Protein AF-A0A831K1B7-F1 (afdb_monomer_lite)

pLDDT: mean 82.22, std 14.45, range [47.31, 94.69]

Secondary structure (DSSP, 8-state):
-EEEEEEEEE-----SS-TTS-PPPEEEEEEEEEEGGGTBTTB-HHHHHHHHHHSEEEE--HHHHHHHH---SSSEEEEEEE-

Radius of gyration: 13.99 Å; chains: 1; bounding box: 25×26×41 Å

Sequence (83 aa):
MRVKVFLCIEREVETLVPRHHLAPLAICREVKEVELRDLEGKIPSAIIEKLIQYNSAIIKDPMAIKELTGYDKGAAYVKLIKV

Structure (mmCIF, N/CA/C/O backbone):
data_AF-A0A831K1B7-F1
#
_entry.id   AF-A0A831K1B7-F1
#
loop_
_atom_site.group_PDB
_atom_site.id
_atom_site.type_symbol
_atom_site.label_atom_id
_atom_site.label_alt_id
_atom_site.label_comp_id
_atom_site.label_asym_id
_atom_site.label_entity_id
_atom_site.label_seq_id
_atom_site.pdbx_PDB_ins_code
_atom_site.Cartn_x
_atom_site.Cartn_y
_atom_site.Cartn_z
_atom_site.occupancy
_atom_site.B_iso_or_equiv
_atom_site.auth_seq_id
_atom_site.auth_comp_id
_atom_site.auth_asym_id
_atom_site.auth_atom_id
_atom_site.pdbx_PDB_model_num
ATOM 1 N N . MET A 1 1 ? -13.003 2.214 10.719 1.00 87.06 1 MET A N 1
ATOM 2 C CA . MET A 1 1 ? -12.627 3.176 9.659 1.00 87.06 1 MET A CA 1
ATOM 3 C C . MET A 1 1 ? -12.244 2.361 8.454 1.00 87.06 1 MET A C 1
ATOM 5 O O . MET A 1 1 ? -11.402 1.478 8.599 1.00 87.06 1 MET A O 1
ATOM 9 N N . ARG A 1 2 ? -12.845 2.651 7.301 1.00 91.75 2 ARG A N 1
ATOM 10 C CA . ARG A 1 2 ? -12.644 1.846 6.100 1.00 91.75 2 ARG A CA 1
ATOM 11 C C . ARG A 1 2 ? -11.482 2.358 5.269 1.00 91.75 2 ARG A C 1
ATOM 13 O O . ARG A 1 2 ? -11.172 3.549 5.253 1.00 91.75 2 ARG A O 1
ATOM 20 N N . VAL A 1 3 ? -10.815 1.425 4.606 1.00 93.94 3 VAL A N 1
ATOM 21 C CA . VAL A 1 3 ? -9.636 1.670 3.786 1.00 93.94 3 VAL A CA 1
ATOM 22 C C . VAL A 1 3 ? -9.797 0.908 2.482 1.00 93.94 3 VAL A C 1
ATOM 24 O O . VAL A 1 3 ? -9.921 -0.317 2.472 1.00 93.94 3 VAL A O 1
ATOM 27 N N . LYS A 1 4 ? -9.751 1.634 1.370 1.00 94.69 4 LYS A N 1
ATOM 28 C CA . LYS A 1 4 ? -9.665 1.049 0.034 1.00 94.69 4 LYS A CA 1
ATOM 29 C C . LYS A 1 4 ? -8.217 0.738 -0.304 1.00 94.69 4 LYS A C 1
ATOM 31 O O . LYS A 1 4 ? -7.334 1.587 -0.162 1.00 94.69 4 LYS A O 1
ATOM 36 N N . VAL A 1 5 ? -7.989 -0.485 -0.764 1.00 93.25 5 VAL A N 1
ATOM 37 C CA . VAL A 1 5 ? -6.684 -1.001 -1.168 1.00 93.25 5 VAL A CA 1
ATOM 38 C C . VAL A 1 5 ? -6.620 -1.008 -2.686 1.00 93.25 5 VAL A C 1
ATOM 40 O O . VAL A 1 5 ? -7.361 -1.739 -3.341 1.00 93.25 5 VAL A O 1
ATOM 43 N N . PHE A 1 6 ? -5.705 -0.227 -3.246 1.00 93.38 6 PHE A N 1
ATOM 44 C CA . PHE A 1 6 ? -5.436 -0.193 -4.677 1.00 93.38 6 PHE A CA 1
ATOM 45 C C . PHE A 1 6 ? -4.096 -0.850 -4.971 1.00 93.38 6 PHE A C 1
ATOM 47 O O . PHE A 1 6 ? -3.095 -0.508 -4.347 1.00 93.38 6 PHE A O 1
ATOM 54 N N . LEU A 1 7 ? -4.062 -1.751 -5.948 1.00 91.31 7 LEU A N 1
ATOM 55 C CA . LEU A 1 7 ? -2.820 -2.238 -6.537 1.00 91.31 7 LEU A CA 1
ATOM 56 C C . LEU A 1 7 ? -2.512 -1.384 -7.760 1.00 91.31 7 LEU A C 1
ATOM 58 O O . LEU A 1 7 ? -3.296 -1.365 -8.708 1.00 91.31 7 LEU A O 1
ATOM 62 N N . CYS A 1 8 ? -1.371 -0.714 -7.738 1.00 89.88 8 CYS A N 1
ATOM 63 C CA . CYS A 1 8 ? -0.881 0.114 -8.822 1.00 89.88 8 CYS A CA 1
ATOM 64 C C . CYS A 1 8 ? 0.322 -0.570 -9.462 1.00 89.88 8 CYS A C 1
ATOM 66 O O . CYS A 1 8 ? 1.303 -0.856 -8.781 1.00 89.88 8 CYS A O 1
ATOM 68 N N . ILE A 1 9 ? 0.235 -0.849 -10.760 1.00 87.06 9 ILE A N 1
ATOM 69 C CA . ILE A 1 9 ? 1.323 -1.456 -11.527 1.00 87.06 9 ILE A CA 1
ATOM 70 C C . ILE A 1 9 ? 1.914 -0.369 -12.413 1.00 87.06 9 ILE A C 1
ATOM 72 O O . ILE A 1 9 ? 1.200 0.242 -13.213 1.00 87.06 9 ILE A O 1
ATOM 76 N N . GLU A 1 10 ? 3.210 -0.130 -12.259 1.00 80.31 10 GLU A N 1
ATOM 77 C CA . GLU A 1 10 ? 3.970 0.721 -13.161 1.00 80.31 10 GLU A CA 1
ATOM 78 C C . GLU A 1 10 ? 4.211 -0.088 -14.436 1.00 80.31 10 GLU A C 1
ATOM 80 O O . GLU A 1 10 ? 4.897 -1.112 -14.428 1.00 80.31 10 GLU A O 1
ATOM 85 N N . ARG A 1 11 ? 3.579 0.323 -15.535 1.00 68.12 11 ARG A N 1
ATOM 86 C CA . ARG A 1 11 ? 3.921 -0.196 -16.858 1.00 68.12 11 ARG A CA 1
ATOM 87 C C . ARG A 1 11 ? 4.852 0.806 -17.513 1.00 68.12 11 ARG A C 1
ATOM 89 O O . ARG A 1 11 ? 4.553 1.999 -17.526 1.00 68.12 11 ARG A O 1
ATOM 96 N N . GLU A 1 12 ? 5.950 0.319 -18.085 1.00 54.62 12 GLU A N 1
ATOM 97 C CA . GLU A 1 12 ? 6.649 1.099 -19.098 1.00 54.62 12 GLU A CA 1
ATOM 98 C C . GLU A 1 12 ? 5.643 1.357 -20.213 1.00 54.62 12 GLU A C 1
ATOM 100 O O . GLU A 1 12 ? 5.105 0.438 -20.832 1.00 54.62 12 GLU A O 1
ATOM 105 N N . VAL A 1 13 ? 5.295 2.623 -20.387 1.00 48.28 13 VAL A N 1
ATOM 106 C CA . VAL A 1 13 ? 4.448 3.023 -21.492 1.00 48.28 13 VAL A CA 1
ATOM 107 C C . VAL A 1 13 ? 5.306 2.827 -22.740 1.00 48.28 13 VAL A C 1
ATOM 109 O O . VAL A 1 13 ? 6.351 3.466 -22.865 1.00 48.28 13 VAL A O 1
ATOM 112 N N . GLU A 1 14 ? 4.886 1.955 -23.660 1.00 47.31 14 GLU A N 1
ATOM 113 C CA . GLU A 1 14 ? 5.419 1.886 -25.030 1.00 47.31 14 GLU A CA 1
ATOM 114 C C . GLU A 1 14 ? 5.020 3.159 -25.801 1.00 47.31 14 GLU A C 1
ATOM 116 O O . GLU A 1 14 ? 4.339 3.132 -26.820 1.00 47.31 14 GLU A O 1
ATOM 121 N N . THR A 1 15 ? 5.355 4.331 -25.272 1.00 48.22 15 THR A N 1
ATOM 122 C CA . THR A 1 15 ? 5.125 5.609 -25.936 1.00 48.22 15 THR A CA 1
ATOM 123 C C . THR A 1 15 ? 6.388 6.025 -26.662 1.00 48.22 15 THR A C 1
ATOM 125 O O . THR A 1 15 ? 7.461 6.090 -26.072 1.00 48.22 15 THR A O 1
ATOM 128 N N . LEU A 1 16 ? 6.220 6.415 -27.926 1.00 51.66 16 LEU A N 1
ATOM 129 C CA . LEU A 1 16 ? 7.206 7.068 -28.801 1.00 51.66 16 LEU A CA 1
ATOM 130 C C . LEU A 1 16 ? 7.788 8.391 -28.247 1.00 51.66 16 LEU A C 1
ATOM 132 O O . LEU A 1 16 ? 8.548 9.066 -28.937 1.00 51.66 16 LEU A O 1
ATOM 136 N N . VAL A 1 17 ? 7.421 8.796 -27.029 1.00 53.69 17 VAL A N 1
ATOM 137 C CA . VAL A 1 17 ? 7.772 10.085 -26.428 1.00 53.69 17 VAL A CA 1
ATOM 138 C C . VAL A 1 17 ? 8.994 9.911 -25.512 1.00 53.69 17 VAL A C 1
ATOM 140 O O . VAL A 1 17 ? 9.005 8.989 -24.694 1.00 53.69 17 VAL A O 1
ATOM 143 N N . PRO A 1 18 ? 10.023 10.777 -25.605 1.00 48.69 18 PRO A N 1
ATOM 144 C CA . PRO A 1 18 ? 11.239 10.663 -24.803 1.00 48.69 18 PRO A CA 1
ATOM 145 C C . PRO A 1 18 ? 10.952 10.596 -23.297 1.00 48.69 18 PRO A C 1
ATOM 147 O O . PRO A 1 18 ? 10.192 11.403 -22.758 1.00 48.69 18 PRO A O 1
ATOM 150 N N . ARG A 1 19 ? 11.633 9.666 -22.609 1.00 51.78 19 ARG A N 1
ATOM 151 C CA . ARG A 1 19 ? 11.467 9.306 -21.180 1.00 51.78 19 ARG A CA 1
ATOM 152 C C . ARG A 1 19 ? 11.512 10.483 -20.194 1.00 51.78 19 ARG A C 1
ATOM 154 O O . ARG A 1 19 ? 11.152 10.323 -19.039 1.00 51.78 19 ARG A O 1
ATOM 161 N N . HIS A 1 20 ? 12.008 11.642 -20.615 1.00 54.03 20 HIS A N 1
ATOM 162 C CA . HIS A 1 20 ? 12.270 12.796 -19.752 1.00 54.03 20 HIS A CA 1
ATOM 163 C C . HIS A 1 20 ? 11.028 13.686 -19.564 1.00 54.03 20 HIS A C 1
ATOM 165 O O . HIS A 1 20 ? 11.054 14.595 -18.742 1.00 54.03 20 HIS A O 1
ATOM 171 N N . HIS A 1 21 ? 9.939 13.416 -20.298 1.00 49.62 21 HIS A N 1
ATOM 172 C CA . HIS A 1 21 ? 8.718 14.233 -20.296 1.00 49.62 21 HIS A CA 1
ATOM 173 C C . HIS A 1 21 ? 7.465 13.521 -19.770 1.00 49.62 21 HIS A C 1
ATOM 175 O O . HIS A 1 21 ? 6.412 14.149 -19.679 1.00 49.62 21 HIS A O 1
ATOM 181 N N . LEU A 1 22 ? 7.546 12.235 -19.417 1.00 50.56 22 LEU A N 1
ATOM 182 C CA . LEU A 1 22 ? 6.403 11.477 -18.910 1.00 50.56 22 LEU A CA 1
ATOM 183 C C . LEU A 1 22 ? 6.631 11.089 -17.451 1.00 50.56 22 LEU A C 1
ATOM 185 O O . LEU A 1 22 ? 7.578 10.376 -17.125 1.00 50.56 22 LEU A O 1
ATOM 189 N N . ALA A 1 23 ? 5.731 11.539 -16.575 1.00 55.84 23 ALA A N 1
ATOM 190 C CA . ALA A 1 23 ? 5.599 10.937 -15.258 1.00 55.84 23 ALA A CA 1
ATOM 191 C C . ALA A 1 23 ? 5.249 9.447 -15.444 1.00 55.84 23 ALA A C 1
ATOM 193 O O . ALA A 1 23 ? 4.428 9.134 -16.313 1.00 55.84 23 ALA A O 1
ATOM 194 N N . PRO A 1 24 ? 5.847 8.525 -14.670 1.00 57.66 24 PRO A N 1
ATOM 195 C CA . PRO A 1 24 ? 5.514 7.109 -14.757 1.00 57.66 24 PRO A CA 1
ATOM 196 C C . PRO A 1 24 ? 4.004 6.925 -14.574 1.00 57.66 24 PRO A C 1
ATOM 198 O O . PRO A 1 24 ? 3.427 7.349 -13.570 1.00 57.66 24 PRO A O 1
ATOM 201 N N . LEU A 1 25 ? 3.352 6.327 -15.573 1.00 64.44 25 LEU A N 1
ATOM 202 C CA . LEU A 1 25 ? 1.930 6.023 -15.502 1.00 64.44 25 LEU A CA 1
ATOM 203 C C . LEU A 1 25 ? 1.754 4.710 -14.744 1.00 64.44 25 LEU A C 1
ATOM 205 O O . LEU A 1 25 ? 2.206 3.650 -15.176 1.00 64.44 25 LEU A O 1
ATOM 209 N N . ALA A 1 26 ? 1.075 4.790 -13.604 1.00 75.75 26 ALA A N 1
ATOM 210 C CA . ALA A 1 26 ? 0.665 3.621 -12.850 1.00 75.75 26 ALA A CA 1
ATOM 211 C C . ALA A 1 26 ? -0.814 3.338 -13.121 1.00 75.75 26 ALA A C 1
ATOM 213 O O . ALA A 1 26 ? -1.671 4.201 -12.921 1.00 75.75 26 ALA A O 1
ATOM 214 N N . ILE A 1 27 ? -1.121 2.116 -13.552 1.00 81.81 27 ILE A N 1
ATOM 215 C CA . ILE A 1 27 ? -2.507 1.660 -13.662 1.00 81.81 27 ILE A CA 1
ATOM 216 C C . ILE A 1 27 ? -2.899 1.099 -12.299 1.00 81.81 27 ILE A C 1
ATOM 218 O O . ILE A 1 27 ? -2.383 0.061 -11.880 1.00 81.81 27 ILE A O 1
ATOM 222 N N . CYS A 1 28 ? -3.794 1.799 -11.603 1.00 88.38 28 CYS A N 1
ATOM 223 C CA . CYS A 1 28 ? -4.307 1.389 -10.302 1.00 88.38 28 CYS A CA 1
ATOM 224 C C . CYS A 1 28 ? -5.665 0.699 -10.443 1.00 88.38 28 CYS A C 1
ATOM 226 O O . CYS A 1 28 ? -6.579 1.236 -11.067 1.00 88.38 28 CYS A O 1
ATOM 228 N N . ARG A 1 29 ? -5.815 -0.465 -9.811 1.00 89.62 29 ARG A N 1
ATOM 229 C CA . ARG A 1 29 ? -7.098 -1.161 -9.658 1.00 89.62 29 ARG A CA 1
ATOM 230 C C . ARG A 1 29 ? -7.450 -1.299 -8.185 1.00 89.62 29 ARG A C 1
ATOM 232 O O . ARG A 1 29 ? -6.571 -1.597 -7.376 1.00 89.62 29 ARG A O 1
ATOM 239 N N . GLU A 1 30 ? -8.717 -1.097 -7.842 1.00 92.38 30 GLU A N 1
ATOM 240 C CA . GLU A 1 30 ? -9.218 -1.424 -6.506 1.00 92.38 30 GLU A CA 1
ATOM 241 C C . GLU A 1 30 ? -9.187 -2.947 -6.335 1.00 92.38 30 GLU A C 1
ATOM 243 O O . GLU A 1 30 ? -9.635 -3.689 -7.210 1.00 92.38 30 GLU A O 1
ATOM 248 N N . VAL A 1 31 ? -8.591 -3.414 -5.242 1.00 92.88 31 VAL A N 1
ATOM 249 C CA . VAL A 1 31 ? -8.487 -4.841 -4.916 1.00 92.88 31 VAL A CA 1
ATOM 250 C C . VAL A 1 31 ? -9.555 -5.221 -3.903 1.00 92.88 31 VAL A C 1
ATOM 252 O O . VAL A 1 31 ? -10.202 -6.253 -4.051 1.00 92.88 31 VAL A O 1
ATOM 255 N N . LYS A 1 32 ? -9.701 -4.409 -2.852 1.00 92.94 32 LYS A N 1
ATOM 256 C CA . LYS A 1 32 ? -10.629 -4.650 -1.747 1.00 92.94 32 LYS A CA 1
ATOM 257 C C . LYS A 1 32 ? -10.827 -3.399 -0.897 1.00 92.94 32 LYS A C 1
ATOM 259 O O . LYS A 1 32 ? -9.974 -2.510 -0.877 1.00 92.94 32 LYS A O 1
ATOM 264 N N . GLU A 1 33 ? -11.904 -3.403 -0.129 1.00 94.62 33 GLU A N 1
ATOM 265 C CA . GLU A 1 33 ? -12.172 -2.476 0.969 1.00 94.62 33 GLU A CA 1
ATOM 266 C C . GLU A 1 33 ? -12.101 -3.263 2.283 1.00 94.62 33 GLU A C 1
ATOM 268 O O . GLU A 1 33 ? -12.669 -4.350 2.385 1.00 94.62 33 GLU A O 1
ATOM 273 N N . VAL A 1 34 ? -11.348 -2.759 3.260 1.00 93.19 34 VAL A N 1
ATOM 274 C CA . VAL A 1 34 ? -11.118 -3.422 4.557 1.00 93.19 34 VAL A CA 1
ATOM 275 C C . VAL A 1 34 ? -11.239 -2.426 5.705 1.00 93.19 34 VAL A C 1
ATOM 277 O O . VAL A 1 34 ? -11.115 -1.217 5.497 1.00 93.19 34 VAL A O 1
ATOM 280 N N . GLU A 1 35 ? -11.457 -2.909 6.928 1.00 93.06 35 GLU A N 1
ATOM 281 C CA . GLU A 1 35 ? -11.348 -2.056 8.111 1.00 93.06 35 GLU A CA 1
ATOM 282 C C . GLU A 1 35 ? -9.869 -1.830 8.455 1.00 93.06 35 GLU A C 1
ATOM 284 O O . GLU A 1 35 ? -9.024 -2.704 8.267 1.00 93.06 35 GLU A O 1
ATOM 289 N N . LEU A 1 36 ? -9.539 -0.656 9.003 1.00 88.69 36 LEU A N 1
ATOM 290 C CA . LEU A 1 36 ? -8.169 -0.323 9.420 1.00 88.69 36 LEU A CA 1
ATOM 291 C C . LEU A 1 36 ? -7.574 -1.386 10.358 1.00 88.69 36 LEU A C 1
ATOM 293 O O . LEU A 1 36 ? -6.401 -1.724 10.238 1.00 88.69 36 LEU A O 1
ATOM 297 N N . ARG A 1 37 ? -8.404 -1.946 11.245 1.00 89.81 37 ARG A N 1
ATOM 298 C CA . ARG A 1 37 ? -8.014 -2.998 12.1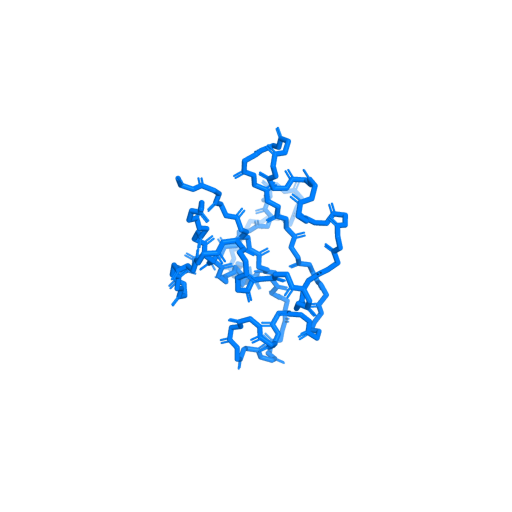94 1.00 89.81 37 ARG A CA 1
ATOM 299 C C . ARG A 1 37 ? -7.533 -4.275 11.504 1.00 89.81 37 ARG A C 1
ATOM 301 O O . ARG A 1 37 ? -6.677 -4.961 12.036 1.00 89.81 37 ARG A O 1
ATOM 308 N N . ASP A 1 38 ? -8.017 -4.570 10.297 1.00 88.44 38 ASP A N 1
ATOM 309 C CA . ASP A 1 38 ? -7.590 -5.753 9.535 1.00 88.44 38 ASP A CA 1
ATOM 310 C C . ASP A 1 38 ? -6.198 -5.583 8.904 1.00 88.44 38 ASP A C 1
ATOM 312 O O . ASP A 1 38 ? -5.617 -6.554 8.397 1.00 88.44 38 ASP A O 1
ATOM 316 N N . LEU A 1 39 ? -5.699 -4.341 8.873 1.00 86.00 39 LEU A N 1
ATOM 317 C CA . LEU A 1 39 ? -4.360 -3.970 8.422 1.00 86.00 39 LEU A CA 1
ATOM 318 C C . LEU A 1 39 ? -3.370 -3.890 9.593 1.00 86.00 39 LEU A C 1
ATOM 320 O O . LEU A 1 39 ? -2.165 -4.025 9.370 1.00 86.00 39 LEU A O 1
ATOM 324 N N . GLU A 1 40 ? -3.853 -3.709 10.825 1.00 84.62 40 GLU A N 1
ATOM 325 C CA . GLU A 1 40 ? -3.024 -3.736 12.032 1.00 84.62 40 GLU A CA 1
ATOM 326 C C . GLU A 1 40 ? -2.326 -5.103 12.140 1.00 84.62 40 GLU A C 1
ATOM 328 O O . GLU A 1 40 ? -2.960 -6.154 12.158 1.00 84.62 40 GLU A O 1
ATOM 333 N N . GLY A 1 41 ? -0.990 -5.095 12.130 1.00 83.81 41 GLY A N 1
ATOM 334 C CA . GLY A 1 41 ? -0.163 -6.307 12.137 1.00 83.81 41 GLY A CA 1
ATOM 335 C C . GLY A 1 41 ? 0.274 -6.821 10.759 1.00 83.81 41 GLY A C 1
ATOM 336 O O . GLY A 1 41 ? 1.230 -7.585 10.702 1.00 83.81 41 GLY A O 1
ATOM 337 N N . LYS A 1 42 ? -0.344 -6.365 9.658 1.00 85.31 42 LYS A N 1
ATOM 338 C CA . LYS A 1 42 ? 0.084 -6.696 8.276 1.00 85.31 42 LYS A CA 1
ATOM 339 C C . LYS A 1 42 ? 0.962 -5.625 7.642 1.00 85.31 42 LYS A C 1
ATOM 341 O O . LYS A 1 42 ? 1.687 -5.882 6.687 1.00 85.31 42 LYS A O 1
ATOM 346 N N . ILE A 1 43 ? 0.854 -4.391 8.131 1.00 87.00 43 ILE A N 1
ATOM 347 C CA . ILE A 1 43 ? 1.628 -3.252 7.636 1.00 87.00 43 ILE A CA 1
ATOM 348 C C . ILE A 1 43 ? 2.336 -2.540 8.791 1.00 87.00 43 ILE A C 1
ATOM 350 O O . ILE A 1 43 ? 1.832 -2.553 9.917 1.00 87.00 43 ILE A O 1
ATOM 354 N N . PRO A 1 44 ? 3.483 -1.885 8.533 1.00 89.69 44 PRO A N 1
ATOM 355 C CA . PRO A 1 44 ? 4.191 -1.127 9.557 1.00 89.69 44 PRO A CA 1
ATOM 356 C C . PRO A 1 44 ? 3.309 -0.034 10.174 1.00 89.69 44 PRO A C 1
ATOM 358 O O . PRO A 1 44 ? 2.583 0.661 9.457 1.00 89.69 44 PRO A O 1
ATOM 361 N N . SER A 1 45 ? 3.437 0.186 11.485 1.00 89.56 45 SER A N 1
ATOM 362 C CA . SER A 1 45 ? 2.699 1.225 12.224 1.00 89.56 45 SER A CA 1
ATOM 363 C C . SER A 1 45 ? 2.863 2.621 11.612 1.00 89.56 45 SER A C 1
ATOM 365 O O . SER A 1 45 ? 1.888 3.354 11.481 1.00 89.56 45 SER A O 1
ATOM 367 N N . ALA A 1 46 ? 4.056 2.948 11.107 1.00 90.62 46 ALA A N 1
ATOM 368 C CA . ALA A 1 46 ? 4.328 4.213 10.421 1.00 90.62 46 ALA A CA 1
ATOM 369 C C . ALA A 1 46 ? 3.438 4.453 9.181 1.00 90.62 46 ALA A C 1
ATOM 371 O O . ALA A 1 46 ? 3.190 5.594 8.791 1.00 90.62 46 ALA A O 1
ATOM 372 N N . ILE A 1 47 ? 2.956 3.392 8.523 1.00 90.06 47 ILE A N 1
ATOM 373 C CA . ILE A 1 47 ? 2.042 3.506 7.376 1.00 90.06 47 ILE A CA 1
ATOM 374 C C . ILE A 1 47 ? 0.611 3.757 7.847 1.00 90.06 47 ILE A C 1
ATOM 376 O O . ILE A 1 47 ? -0.103 4.537 7.219 1.00 90.06 47 ILE A O 1
ATOM 380 N N . ILE A 1 48 ? 0.218 3.167 8.976 1.00 90.44 48 ILE A N 1
ATOM 381 C CA . ILE A 1 48 ? -1.068 3.435 9.629 1.00 90.44 48 ILE A CA 1
ATOM 382 C C . ILE A 1 48 ? -1.130 4.898 10.078 1.00 90.44 48 ILE A C 1
ATOM 384 O O . ILE A 1 48 ? -2.104 5.586 9.783 1.00 90.44 48 ILE A O 1
ATOM 388 N N . GLU A 1 49 ? -0.064 5.406 10.699 1.00 90.88 49 GLU A N 1
ATOM 389 C CA . GLU A 1 49 ? 0.047 6.815 11.092 1.00 90.88 49 GLU A CA 1
ATOM 390 C C . GLU A 1 49 ? -0.106 7.752 9.888 1.00 90.88 49 GLU A C 1
ATOM 392 O O . GLU A 1 49 ? -0.917 8.679 9.922 1.00 90.88 49 GLU A O 1
ATOM 397 N N . LYS A 1 50 ? 0.590 7.465 8.777 1.00 90.88 50 LYS A N 1
ATOM 398 C CA . LYS A 1 50 ? 0.436 8.226 7.526 1.00 90.88 50 LYS A CA 1
ATOM 399 C C . LYS A 1 50 ? -0.992 8.175 6.988 1.00 90.88 50 LYS A C 1
ATOM 401 O O . LYS A 1 50 ? -1.505 9.193 6.535 1.00 90.88 50 LYS A O 1
ATOM 406 N N . LEU A 1 51 ? -1.646 7.019 7.055 1.00 91.00 51 LEU A N 1
ATOM 407 C CA . LEU A 1 51 ? -3.023 6.859 6.597 1.00 91.00 51 LEU A CA 1
ATOM 408 C C . LEU A 1 51 ? -4.012 7.663 7.456 1.00 91.00 51 LEU A C 1
ATOM 410 O O . LEU A 1 51 ? -4.959 8.230 6.915 1.00 91.00 51 LEU A O 1
ATOM 414 N N . ILE A 1 52 ? -3.781 7.751 8.768 1.00 89.81 52 ILE A N 1
ATOM 415 C CA . ILE A 1 52 ? -4.582 8.570 9.689 1.00 89.81 52 ILE A CA 1
ATOM 416 C C . ILE A 1 52 ? -4.345 10.064 9.428 1.00 89.81 52 ILE A C 1
ATOM 418 O O . ILE A 1 52 ? -5.311 10.823 9.355 1.00 89.81 52 ILE A O 1
ATOM 422 N N . GLN A 1 53 ? -3.086 10.476 9.256 1.00 93.06 53 GLN A N 1
ATOM 423 C CA . GLN A 1 53 ? -2.699 11.881 9.105 1.00 93.06 53 GLN A CA 1
ATOM 424 C C . GLN A 1 53 ? -3.041 12.458 7.723 1.00 93.06 53 GLN A C 1
ATOM 426 O O . GLN A 1 53 ? -3.535 13.578 7.627 1.00 93.06 53 GLN A O 1
ATOM 431 N N . TYR A 1 54 ? -2.784 11.707 6.650 1.00 93.69 54 TYR A N 1
ATOM 432 C CA . TYR A 1 54 ? -2.871 12.187 5.264 1.00 93.69 54 TYR A CA 1
ATOM 433 C C . TYR A 1 54 ? -4.029 11.564 4.474 1.00 93.69 54 TYR A C 1
ATOM 435 O O . TYR A 1 54 ? -4.103 11.731 3.255 1.00 93.69 54 TYR A O 1
ATOM 443 N N . ASN A 1 55 ? -4.906 10.797 5.136 1.00 92.44 55 ASN A N 1
ATOM 444 C CA . ASN A 1 55 ? -5.985 9.999 4.530 1.00 92.44 55 ASN A CA 1
ATOM 445 C C . ASN A 1 55 ? -5.515 9.020 3.432 1.00 92.44 55 ASN A C 1
ATOM 447 O O . ASN A 1 55 ? -6.331 8.409 2.740 1.00 92.44 55 ASN A O 1
ATOM 451 N N . SER A 1 56 ? -4.204 8.855 3.252 1.00 93.00 56 SER A N 1
ATOM 452 C CA . SER A 1 56 ? -3.621 7.990 2.238 1.00 93.00 56 SER A CA 1
ATOM 453 C C . SER A 1 56 ? -2.221 7.542 2.633 1.00 93.00 56 SER A C 1
ATOM 455 O O . SER A 1 56 ? -1.501 8.239 3.348 1.00 93.00 56 SER A O 1
ATOM 457 N N . ALA A 1 57 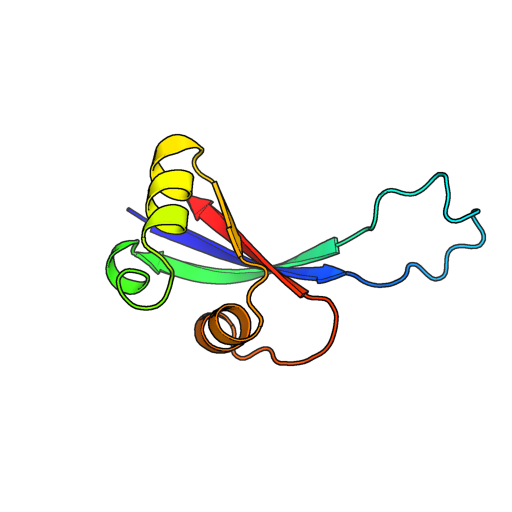? -1.828 6.366 2.158 1.00 93.38 57 ALA A N 1
ATOM 458 C CA . ALA A 1 57 ? -0.477 5.861 2.332 1.00 93.38 57 ALA A CA 1
ATOM 459 C C . ALA A 1 57 ? -0.063 4.991 1.142 1.00 93.38 57 ALA A C 1
ATOM 461 O O . ALA A 1 57 ? -0.905 4.409 0.456 1.00 93.38 57 ALA A O 1
ATOM 462 N N . ILE A 1 58 ? 1.243 4.912 0.890 1.00 91.31 58 ILE A N 1
ATOM 463 C CA . ILE A 1 58 ? 1.819 4.113 -0.194 1.00 91.31 58 ILE A CA 1
ATOM 464 C C . ILE A 1 58 ? 2.728 3.053 0.414 1.00 91.31 58 ILE A C 1
ATOM 466 O O . ILE A 1 58 ? 3.582 3.361 1.245 1.00 91.31 58 ILE A O 1
ATOM 470 N N . ILE A 1 59 ? 2.556 1.817 -0.039 1.00 91.31 59 ILE A N 1
ATOM 471 C CA . ILE A 1 59 ? 3.354 0.658 0.343 1.00 91.31 59 ILE A CA 1
ATOM 472 C C . ILE A 1 59 ? 4.106 0.193 -0.898 1.00 91.31 59 ILE A C 1
ATOM 474 O O . ILE A 1 59 ? 3.491 -0.172 -1.899 1.00 91.31 59 ILE A O 1
ATOM 478 N N . LYS A 1 60 ? 5.437 0.213 -0.825 1.00 88.88 60 LYS A N 1
ATOM 479 C CA . LYS A 1 60 ? 6.332 -0.288 -1.881 1.00 88.88 60 LYS A CA 1
ATOM 480 C C . LYS A 1 60 ? 7.028 -1.595 -1.506 1.00 88.88 60 LYS A C 1
ATOM 482 O O . LYS A 1 60 ? 7.753 -2.145 -2.323 1.00 88.88 60 LYS A O 1
ATOM 487 N N . ASP A 1 61 ? 6.838 -2.060 -0.274 1.00 87.38 61 ASP A N 1
ATOM 488 C CA . ASP A 1 61 ? 7.453 -3.291 0.205 1.00 87.38 61 ASP A CA 1
ATOM 489 C C . ASP A 1 61 ? 6.838 -4.515 -0.504 1.00 87.38 61 ASP A C 1
ATOM 491 O O . ASP A 1 61 ? 5.629 -4.736 -0.370 1.00 87.38 61 ASP A O 1
ATOM 495 N N . PRO A 1 62 ? 7.625 -5.314 -1.252 1.00 85.38 62 PRO A N 1
ATOM 496 C CA . PRO A 1 62 ? 7.105 -6.450 -2.012 1.00 85.38 62 PRO A CA 1
ATOM 497 C C . PRO A 1 62 ? 6.393 -7.500 -1.151 1.00 85.38 62 PRO A C 1
ATOM 499 O O . PRO A 1 62 ? 5.415 -8.095 -1.607 1.00 85.38 62 PRO A O 1
ATOM 502 N N . MET A 1 63 ? 6.848 -7.720 0.090 1.00 87.44 63 MET A N 1
ATOM 503 C CA . MET A 1 63 ? 6.224 -8.689 0.997 1.00 87.44 63 MET A CA 1
ATOM 504 C C . MET A 1 63 ? 4.827 -8.224 1.415 1.00 87.44 63 MET A C 1
ATOM 506 O O . MET A 1 63 ? 3.857 -8.958 1.213 1.00 87.44 63 MET A O 1
ATOM 510 N N . ALA A 1 64 ? 4.700 -6.983 1.890 1.00 87.31 64 ALA A N 1
ATOM 511 C CA . ALA A 1 64 ? 3.407 -6.395 2.234 1.00 87.31 64 ALA A CA 1
ATOM 5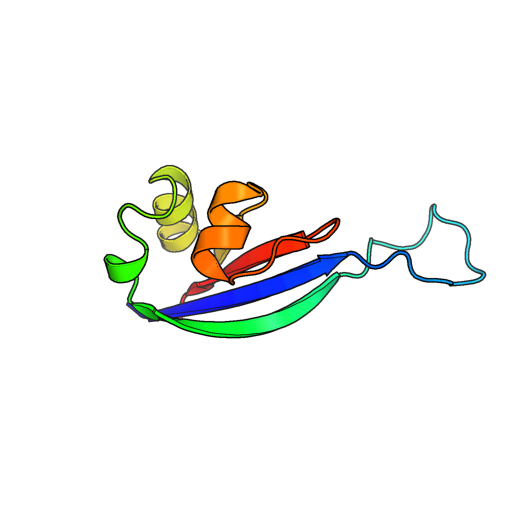12 C C . ALA A 1 64 ? 2.461 -6.301 1.023 1.00 87.31 64 ALA A C 1
ATOM 514 O O . ALA A 1 64 ? 1.259 -6.540 1.147 1.00 87.31 64 ALA A O 1
ATOM 515 N N . ILE A 1 65 ? 2.976 -5.995 -0.175 1.00 89.25 65 ILE A N 1
ATOM 516 C CA . ILE A 1 65 ? 2.170 -5.977 -1.409 1.00 89.25 65 ILE A CA 1
ATOM 517 C C . ILE A 1 65 ? 1.574 -7.361 -1.682 1.00 89.25 65 ILE A C 1
ATOM 519 O O . ILE A 1 65 ? 0.365 -7.472 -1.927 1.00 89.25 65 ILE A O 1
ATOM 523 N N . LYS A 1 66 ? 2.398 -8.412 -1.603 1.00 89.06 66 LYS A N 1
ATOM 524 C CA . LYS A 1 66 ? 1.959 -9.794 -1.807 1.00 89.06 66 LYS A CA 1
ATOM 525 C C . LYS A 1 66 ? 0.930 -10.216 -0.763 1.00 89.06 66 LYS A C 1
ATOM 527 O O . LYS A 1 66 ? -0.083 -10.802 -1.128 1.00 89.06 66 LYS A O 1
ATOM 532 N N . GLU A 1 67 ? 1.136 -9.877 0.504 1.00 88.06 67 GLU A N 1
ATOM 533 C CA . GLU A 1 67 ? 0.193 -10.209 1.577 1.00 88.06 67 GLU A CA 1
ATOM 534 C C . GLU A 1 67 ? -1.159 -9.492 1.414 1.00 88.06 67 GLU A C 1
ATOM 536 O O . GLU A 1 67 ? -2.226 -10.077 1.607 1.00 88.06 67 GLU A O 1
ATOM 541 N N . LEU A 1 68 ? -1.142 -8.223 1.002 1.00 87.00 68 LEU A N 1
ATOM 542 C CA . LEU A 1 68 ? -2.361 -7.428 0.870 1.00 87.00 68 LEU A CA 1
ATOM 543 C C . LEU A 1 68 ? -3.167 -7.759 -0.385 1.00 87.00 68 LEU A C 1
ATOM 545 O O . LEU A 1 68 ? -4.398 -7.659 -0.353 1.00 87.00 68 LEU A O 1
ATOM 549 N N . THR A 1 69 ? -2.499 -8.116 -1.481 1.00 88.06 6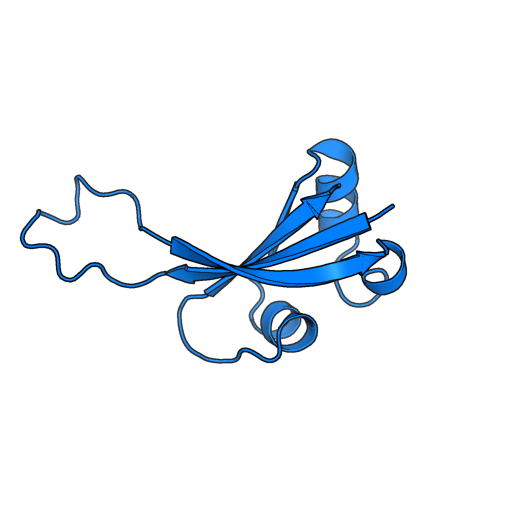9 THR A N 1
ATOM 550 C CA . THR A 1 69 ? -3.130 -8.196 -2.809 1.00 88.06 69 THR A CA 1
ATOM 551 C C . THR A 1 69 ? -2.971 -9.542 -3.510 1.00 88.06 69 THR A C 1
ATOM 553 O O . THR A 1 69 ? -3.597 -9.753 -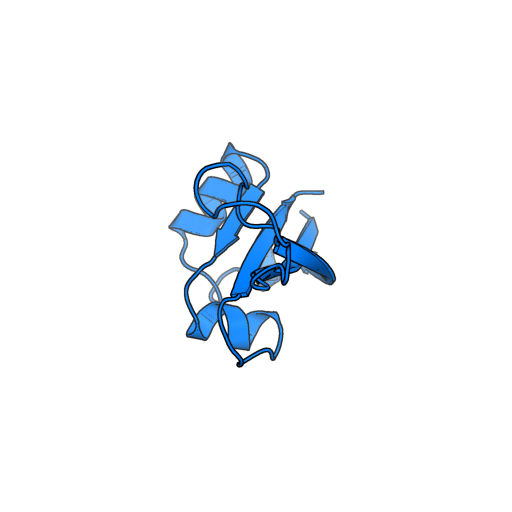4.546 1.00 88.06 69 THR A O 1
ATOM 556 N N . GLY A 1 70 ? -2.144 -10.448 -2.982 1.00 85.38 70 GLY A N 1
ATOM 557 C CA . GLY A 1 70 ? -1.776 -11.707 -3.636 1.00 85.38 70 GLY A CA 1
ATOM 558 C C . GLY A 1 70 ? -0.886 -11.532 -4.872 1.00 85.38 70 GLY A C 1
ATOM 559 O O . GLY A 1 70 ? -0.643 -12.496 -5.591 1.00 85.38 70 GLY A O 1
ATOM 560 N N . TYR A 1 71 ? -0.423 -10.312 -5.152 1.00 84.94 71 TYR A N 1
ATOM 561 C CA . TYR A 1 71 ? 0.334 -9.979 -6.353 1.00 84.94 71 TYR A CA 1
ATOM 562 C C . TYR A 1 71 ? 1.845 -10.042 -6.102 1.00 84.94 71 TYR A C 1
ATOM 564 O O . TYR A 1 71 ? 2.328 -9.448 -5.142 1.00 84.94 71 TYR A O 1
ATOM 572 N N . ASP A 1 72 ? 2.593 -10.737 -6.967 1.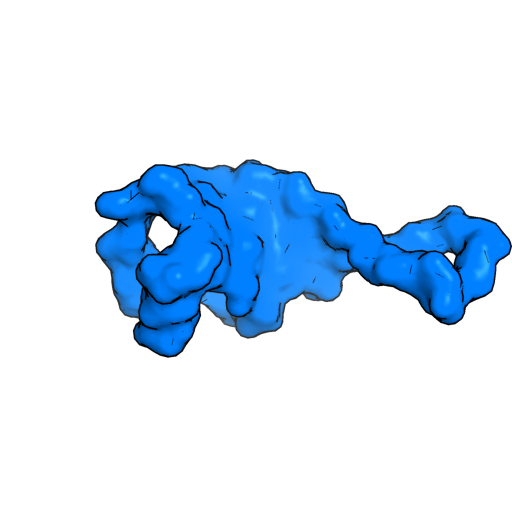00 82.56 72 ASP A N 1
ATOM 573 C CA . ASP A 1 72 ? 4.034 -10.979 -6.783 1.00 82.56 72 ASP A CA 1
ATOM 574 C C . ASP A 1 72 ? 4.927 -10.603 -7.985 1.00 82.56 72 ASP A C 1
ATOM 576 O O . ASP A 1 72 ? 6.114 -10.928 -7.981 1.00 82.56 72 ASP A O 1
ATOM 580 N N . LYS A 1 73 ? 4.401 -9.907 -9.008 1.00 74.12 73 LYS A N 1
ATOM 581 C CA . LYS A 1 73 ? 5.128 -9.669 -10.274 1.00 74.12 73 LYS A CA 1
ATOM 582 C C . LYS A 1 73 ? 5.431 -8.198 -10.580 1.00 74.12 73 LYS A C 1
ATOM 584 O O . LYS A 1 73 ? 4.523 -7.413 -10.820 1.00 74.12 73 LYS A O 1
ATOM 589 N N . GLY A 1 74 ? 6.704 -7.857 -10.775 1.00 69.12 74 GLY A N 1
ATOM 590 C CA . GLY A 1 74 ? 7.124 -6.589 -11.398 1.00 69.12 74 GLY A CA 1
ATOM 591 C C . GLY A 1 74 ? 7.055 -5.351 -10.493 1.00 69.12 74 GLY A C 1
ATOM 592 O O . GLY A 1 74 ? 6.936 -5.462 -9.275 1.00 69.12 74 GLY A O 1
ATOM 593 N N . ALA A 1 75 ? 7.163 -4.165 -11.103 1.00 70.12 75 ALA A N 1
ATOM 594 C CA . ALA A 1 75 ? 7.118 -2.872 -10.419 1.00 70.12 75 ALA A CA 1
ATOM 595 C C . ALA A 1 75 ? 5.672 -2.515 -10.034 1.00 70.12 75 ALA A C 1
ATOM 597 O O . ALA A 1 75 ? 4.900 -1.983 -10.833 1.00 70.12 75 ALA A O 1
ATOM 598 N N . ALA A 1 76 ? 5.284 -2.856 -8.808 1.00 83.69 76 ALA A N 1
ATOM 599 C CA . ALA A 1 76 ? 3.976 -2.527 -8.263 1.00 83.69 76 ALA A CA 1
ATOM 600 C C . ALA A 1 76 ? 4.094 -1.872 -6.889 1.00 83.69 76 ALA A C 1
ATOM 602 O O . ALA A 1 76 ? 5.050 -2.091 -6.150 1.00 83.69 76 ALA A O 1
ATOM 603 N N . TYR A 1 77 ? 3.091 -1.075 -6.544 1.00 90.50 77 TYR A N 1
ATOM 604 C CA . TYR A 1 77 ? 2.905 -0.535 -5.208 1.00 90.50 77 TYR A CA 1
ATOM 605 C C . TYR A 1 77 ? 1.435 -0.616 -4.813 1.00 90.50 77 TYR A C 1
ATOM 607 O O . TYR A 1 77 ? 0.538 -0.654 -5.657 1.00 90.50 77 TYR A O 1
ATOM 615 N N . VAL A 1 78 ? 1.180 -0.631 -3.510 1.00 91.38 78 VAL A N 1
ATOM 616 C CA . VAL A 1 78 ? -0.172 -0.558 -2.965 1.00 91.38 78 VAL A CA 1
ATOM 617 C C . VAL A 1 78 ? -0.440 0.858 -2.486 1.00 91.38 78 VAL A C 1
ATOM 619 O O . VAL A 1 78 ? 0.347 1.431 -1.735 1.00 91.38 78 VAL A O 1
ATOM 622 N N . LYS A 1 79 ? -1.562 1.427 -2.915 1.00 92.75 79 LYS A N 1
ATOM 623 C CA . LYS A 1 79 ? -2.071 2.698 -2.408 1.00 92.75 79 LYS A CA 1
ATOM 624 C C . LYS A 1 79 ? -3.264 2.417 -1.507 1.00 92.75 79 LYS A C 1
ATOM 626 O O . LYS A 1 79 ? -4.247 1.820 -1.935 1.00 92.75 79 LYS A O 1
ATOM 631 N N . LEU A 1 80 ? -3.161 2.848 -0.260 1.00 93.12 80 LEU A N 1
ATOM 632 C CA . LEU A 1 80 ? -4.238 2.813 0.717 1.00 93.12 80 LEU A CA 1
ATOM 633 C C . LEU A 1 80 ? -4.911 4.179 0.743 1.00 93.12 80 LEU A C 1
ATOM 635 O O . LEU A 1 80 ? -4.223 5.200 0.798 1.00 93.12 80 LEU A O 1
ATOM 639 N N . ILE A 1 81 ? -6.239 4.200 0.700 1.00 93.19 81 ILE A N 1
ATOM 640 C CA . ILE A 1 81 ? -7.037 5.425 0.782 1.00 93.19 81 ILE A CA 1
ATOM 641 C C . ILE A 1 81 ? -8.100 5.225 1.850 1.00 93.19 81 ILE A C 1
ATOM 643 O O . ILE A 1 81 ? -8.873 4.271 1.788 1.00 93.19 81 ILE A O 1
ATOM 647 N N . LYS A 1 82 ? -8.123 6.118 2.834 1.00 91.56 82 LYS A N 1
ATOM 648 C CA . LYS A 1 82 ? -9.166 6.159 3.856 1.00 91.56 82 LYS A CA 1
ATOM 649 C C . LYS A 1 82 ? -10.475 6.645 3.230 1.00 91.56 82 LYS A C 1
ATOM 651 O O . LYS A 1 82 ? -10.462 7.621 2.479 1.00 91.56 82 LYS A O 1
ATOM 656 N N . VAL A 1 83 ? -11.569 5.969 3.569 1.00 87.19 83 VAL A N 1
ATOM 657 C CA . VAL A 1 83 ? -12.944 6.310 3.170 1.00 87.19 83 VAL A CA 1
ATOM 658 C C . VAL A 1 83 ? -13.743 6.717 4.397 1.00 87.19 83 VAL A C 1
ATOM 660 O O . VAL A 1 83 ? -13.578 6.059 5.454 1.00 87.19 83 VAL A O 1
#

Foldseek 3Di:
DKKWKKKWAFDPPPDPDDPVPDDGDTDIDTQDMDDLVVCVVLDDPVQSVCCVVVQKGKAQDQSSCCVVRVDRDHRIIMMMGHD